Protein AF-A0A3M8EK80-F1 (afdb_monomer)

Mean predicted aligned error: 13.92 Å

Sequence (155 aa):
MLRHHSFRYLHHTIITLAALSLAPTMVLAADLIVSVKTDKPTYQPGQKVTVTALVKTTNGTPATSAKRADLSISIPSGSAAQSGSMTSTGNGYYSYSYTLSTSAAVGTWKANAVFETSDAGGTGSTSFAVAKAPVVTTPPPMCSGCSCTSSSRCP

Secondary structure (DSSP, 8-state):
----------S-----------------PEEEEEEEEES-SEE-TTPEEEEEEEEEETTS-B----SEEEEEEE-TTS-EEEEEEPEEEETTEEEEEEEPPTTPPPEEEEEEEEEE-SSEEEEEEEEEEE-PPP---PPP---------------

Nearest PDB structures (foldseek):
  4d94-assembly1_A  TM=8.094E-01  e=3.957E-06  Anopheles gambiae
  2pn5-assembly1_A  TM=7.960E-01  e=5.809E-06  Anopheles gambiae
  3cu7-assembly2_B  TM=8.640E-01  e=4.183E-05  Homo sapiens
  4lnv-assembly3_C  TM=8.097E-01  e=2.554E-05  Anopheles gambiae
  3km9-assembly2_B  TM=8.527E-01  e=1.943E-04  Homo sapiens

Foldseek 3Di:
DDDDDDDDDDDDDDPPPPPVPPPPPPQPAFEKDKEKDWPDQEAEAQDKIKIKIAIAGPVRQADQAWPFKKKFKAAPVRHTPDIDGWDRPDRNMTMDMDTGHNPHDFAKMKMKIWTHDPRHIYIDMDIHTYDHDPPPPPPDPPPPDPPPDDDDDDD

Radius of gyration: 36.36 Å; Cα contacts (8 Å, |Δi|>4): 283; chains: 1; bounding box: 44×52×169 Å

Solvent-accessible surface area (backbone atoms only — not comparable to full-atom values): 9498 Å² total; per-residue (Å²): 138,82,88,82,90,81,89,84,84,90,85,78,88,77,84,81,79,74,77,75,74,79,69,81,77,82,76,77,69,39,60,36,48,40,48,42,45,58,82,55,64,66,42,40,53,53,39,75,47,41,40,39,35,44,31,20,36,83,87,64,50,54,49,71,69,60,79,37,43,38,36,41,32,23,42,67,90,65,49,78,73,48,71,51,71,43,44,76,73,53,86,10,31,30,39,40,77,48,68,40,47,76,80,46,76,70,40,57,28,42,41,40,37,42,38,28,40,98,55,31,40,31,61,24,56,37,71,35,36,28,44,74,73,80,79,78,76,68,73,72,82,75,79,80,69,87,82,84,72,90,76,79,86,83,134

pLDDT: mean 81.13, std 20.68, range [33.81, 98.44]

Structure (mmCIF, N/CA/C/O backbone):
data_AF-A0A3M8EK80-F1
#
_entry.id   AF-A0A3M8EK80-F1
#
loop_
_atom_site.group_PDB
_atom_site.id
_atom_site.type_symbol
_atom_site.label_atom_id
_atom_site.label_alt_id
_atom_site.label_comp_id
_atom_site.label_asym_id
_atom_site.label_entity_id
_atom_site.label_seq_id
_atom_site.pdbx_PDB_ins_code
_atom_site.Cartn_x
_atom_site.Cartn_y
_atom_site.Cartn_z
_atom_site.occupancy
_atom_site.B_iso_or_equiv
_atom_site.auth_seq_id
_atom_site.auth_comp_id
_atom_site.auth_asym_id
_atom_site.auth_atom_id
_atom_site.pdbx_PDB_model_num
ATOM 1 N N . MET A 1 1 ? 12.388 37.994 -90.088 1.00 39.62 1 MET A N 1
ATOM 2 C CA . MET A 1 1 ? 13.656 37.250 -89.893 1.00 39.62 1 MET A CA 1
ATOM 3 C C . MET A 1 1 ? 13.556 36.578 -88.525 1.00 39.62 1 MET A C 1
ATOM 5 O O . MET A 1 1 ? 13.547 37.291 -87.541 1.00 39.62 1 MET A O 1
ATOM 9 N N . LEU A 1 2 ? 13.005 35.369 -88.400 1.00 41.09 2 LEU A N 1
ATOM 10 C CA . LEU A 1 2 ? 13.589 34.031 -88.609 1.00 41.09 2 LEU A CA 1
ATOM 11 C C . LEU A 1 2 ? 14.716 33.653 -87.614 1.00 41.09 2 LEU A C 1
ATOM 13 O O . LEU A 1 2 ? 15.786 34.242 -87.685 1.00 41.09 2 LEU A O 1
ATOM 17 N N . ARG A 1 3 ? 14.464 32.562 -86.850 1.00 44.88 3 ARG A N 1
ATOM 18 C CA . ARG A 1 3 ? 15.403 31.653 -86.126 1.00 44.88 3 ARG A CA 1
ATOM 19 C C . ARG A 1 3 ? 16.090 32.223 -84.861 1.00 44.88 3 ARG A C 1
ATOM 21 O O . ARG A 1 3 ? 16.426 33.388 -84.837 1.00 44.88 3 ARG A O 1
ATOM 28 N N . HIS A 1 4 ? 16.379 31.489 -83.776 1.00 41.94 4 HIS A N 1
ATOM 29 C CA . HIS A 1 4 ? 16.273 30.068 -83.404 1.00 41.94 4 HIS A CA 1
ATOM 30 C C . HIS A 1 4 ? 16.579 29.910 -81.884 1.00 41.94 4 HIS A C 1
ATOM 32 O O . HIS A 1 4 ? 17.436 30.617 -81.376 1.00 41.94 4 HIS A O 1
ATOM 38 N N . HIS A 1 5 ? 15.958 28.912 -81.242 1.00 43.22 5 HIS A N 1
ATOM 39 C CA . HIS A 1 5 ? 16.515 27.961 -80.254 1.00 43.22 5 HIS A CA 1
ATOM 40 C C . HIS A 1 5 ? 17.108 28.357 -78.868 1.00 43.22 5 HIS A C 1
ATOM 42 O O . HIS A 1 5 ? 18.171 28.956 -78.760 1.00 43.22 5 HIS A O 1
ATOM 48 N N . SER A 1 6 ? 16.496 27.727 -77.844 1.00 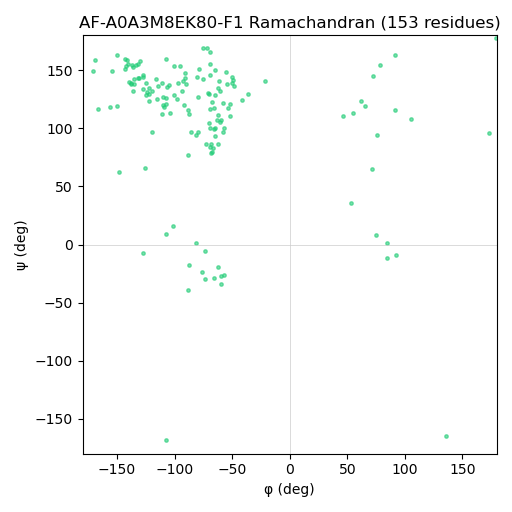50.53 6 SER A N 1
ATOM 49 C CA . SER A 1 6 ? 17.111 26.900 -76.770 1.00 50.53 6 SER A CA 1
ATOM 50 C C . SER A 1 6 ? 17.266 27.450 -75.339 1.00 50.53 6 SER A C 1
ATOM 52 O O . SER A 1 6 ? 18.179 28.201 -75.030 1.00 50.53 6 SER A O 1
ATOM 54 N N . PHE A 1 7 ? 16.422 26.896 -74.451 1.00 52.62 7 PHE A N 1
ATOM 55 C CA . PHE A 1 7 ? 16.777 26.129 -73.237 1.00 52.62 7 PHE A CA 1
ATOM 56 C C . PHE A 1 7 ? 17.871 26.698 -72.315 1.00 52.62 7 PHE A C 1
ATOM 58 O O . PHE A 1 7 ? 19.036 26.535 -72.650 1.00 52.62 7 PHE A O 1
ATOM 65 N N . ARG A 1 8 ? 17.514 27.166 -71.100 1.00 53.97 8 ARG A N 1
ATOM 66 C CA . ARG A 1 8 ? 18.182 26.798 -69.824 1.00 53.97 8 ARG A CA 1
ATOM 67 C C . ARG A 1 8 ? 17.253 26.979 -68.612 1.00 53.97 8 ARG A C 1
ATOM 69 O O . ARG A 1 8 ? 16.779 28.067 -68.316 1.00 53.97 8 ARG A O 1
ATOM 76 N N . TYR A 1 9 ? 17.016 25.856 -67.948 1.00 54.75 9 TYR A N 1
ATOM 77 C CA . TYR A 1 9 ? 16.454 25.668 -66.608 1.00 54.75 9 TYR A CA 1
ATOM 78 C C . TYR A 1 9 ? 17.485 26.108 -65.533 1.00 54.75 9 TYR A C 1
ATOM 80 O O . TYR A 1 9 ? 18.664 26.209 -65.875 1.00 54.75 9 TYR A O 1
ATOM 88 N N . LEU A 1 10 ? 17.067 26.218 -64.252 1.00 47.94 10 LEU A N 1
ATOM 89 C CA . LEU A 1 10 ? 17.872 26.394 -63.005 1.00 47.94 10 LEU A CA 1
ATOM 90 C C . LEU A 1 10 ? 18.123 27.874 -62.592 1.00 47.94 10 LEU A C 1
ATOM 92 O O . LEU A 1 10 ? 18.755 28.612 -63.328 1.00 47.94 10 LEU A O 1
ATOM 96 N N . HIS A 1 11 ? 17.645 28.410 -61.455 1.00 42.19 11 HIS A N 1
ATOM 97 C CA . HIS A 1 11 ? 17.843 27.934 -60.082 1.00 42.19 11 HIS A CA 1
ATOM 98 C C . HIS A 1 11 ? 16.672 28.244 -59.112 1.00 42.19 11 HIS A C 1
ATOM 100 O O . HIS A 1 11 ? 16.417 29.389 -58.763 1.00 42.19 11 HIS A O 1
ATOM 106 N N . HIS A 1 12 ? 16.083 27.168 -58.579 1.00 48.31 12 HIS A N 1
ATOM 107 C CA . HIS A 1 12 ? 15.783 26.980 -57.149 1.00 48.31 12 HIS A CA 1
ATOM 108 C C . HIS A 1 12 ? 14.649 27.825 -56.542 1.00 48.31 12 HIS A C 1
ATOM 110 O O . HIS A 1 12 ? 14.803 28.553 -55.568 1.00 48.31 12 HIS A O 1
ATOM 116 N N . THR A 1 13 ? 13.445 27.562 -57.045 1.00 55.16 13 THR A N 1
ATOM 117 C CA . THR A 1 13 ? 12.310 27.174 -56.191 1.00 55.16 13 THR A CA 1
ATOM 118 C C . THR A 1 13 ? 12.774 26.297 -55.018 1.00 55.16 13 THR A C 1
ATOM 120 O O . THR A 1 13 ? 13.471 25.326 -55.291 1.00 55.16 13 THR A O 1
ATOM 123 N N . ILE A 1 14 ? 12.399 26.616 -53.773 1.00 52.50 14 ILE A N 1
ATOM 124 C CA . ILE A 1 14 ? 11.980 25.703 -52.681 1.00 52.50 14 ILE A CA 1
ATOM 125 C C . ILE A 1 14 ? 11.814 26.562 -51.408 1.00 52.50 14 ILE A C 1
ATOM 127 O O . ILE A 1 14 ? 12.762 26.864 -50.691 1.00 52.50 14 ILE A O 1
ATOM 131 N N . ILE A 1 15 ? 10.577 26.978 -51.133 1.00 52.84 15 ILE A N 1
ATOM 132 C CA . ILE A 1 15 ? 10.138 27.350 -49.786 1.00 52.84 15 ILE A CA 1
ATOM 133 C C . ILE A 1 15 ? 9.851 26.012 -49.100 1.00 52.84 15 ILE A C 1
ATOM 135 O O . ILE A 1 15 ? 8.799 25.417 -49.327 1.00 52.84 15 ILE A O 1
ATOM 139 N N . THR A 1 16 ? 10.797 25.476 -48.326 1.00 46.97 16 THR A N 1
ATOM 140 C CA . THR A 1 16 ? 10.518 24.322 -47.462 1.00 46.97 16 THR A CA 1
ATOM 141 C C . THR A 1 16 ? 9.660 24.785 -46.290 1.00 46.97 16 THR A C 1
ATOM 143 O O . THR A 1 16 ? 10.167 25.109 -45.217 1.00 46.97 16 THR A O 1
ATOM 146 N N . LEU A 1 17 ? 8.342 24.799 -46.488 1.00 49.06 17 LEU A N 1
ATOM 147 C CA . LEU A 1 17 ? 7.383 24.683 -45.397 1.00 49.06 17 LEU A CA 1
ATOM 148 C C . LEU A 1 17 ? 7.498 23.247 -44.867 1.00 49.06 17 LEU A C 1
ATOM 150 O O . LEU A 1 17 ? 6.784 22.341 -45.291 1.00 49.06 17 LEU A O 1
ATOM 154 N N . ALA A 1 18 ? 8.462 23.014 -43.978 1.00 51.91 18 ALA A N 1
ATOM 155 C CA . ALA A 1 18 ? 8.475 21.812 -43.165 1.00 51.91 18 ALA A CA 1
ATOM 156 C C . ALA A 1 18 ? 7.297 21.924 -42.191 1.00 51.91 18 ALA A C 1
ATOM 158 O O . ALA A 1 18 ? 7.431 22.426 -41.077 1.00 51.91 18 ALA A O 1
ATOM 159 N N . ALA A 1 19 ? 6.117 21.490 -42.633 1.00 56.09 19 ALA A N 1
ATOM 160 C CA . ALA A 1 19 ? 5.072 21.056 -41.728 1.00 56.09 19 ALA A CA 1
ATOM 161 C C . ALA A 1 19 ? 5.640 19.842 -40.985 1.00 56.09 19 ALA A C 1
ATOM 163 O O . ALA A 1 19 ? 5.512 18.704 -41.433 1.00 56.09 19 ALA A O 1
ATOM 164 N N . LEU A 1 20 ? 6.361 20.110 -39.894 1.00 54.81 20 LEU A N 1
ATOM 165 C CA . LEU A 1 20 ? 6.806 19.113 -38.939 1.00 54.81 20 LEU A CA 1
ATOM 166 C C . LEU A 1 20 ? 5.535 18.586 -38.280 1.00 54.81 20 LEU A C 1
ATOM 168 O O . LEU A 1 20 ? 5.079 19.098 -37.260 1.00 54.81 20 LEU A O 1
ATOM 172 N N . SER A 1 21 ? 4.893 17.632 -38.950 1.00 54.81 21 SER A N 1
ATOM 173 C CA . SER A 1 21 ? 3.760 16.896 -38.429 1.00 54.81 21 SER A CA 1
ATOM 174 C C . SER A 1 21 ? 4.228 16.244 -37.138 1.00 54.81 21 SER A C 1
ATOM 176 O O . SER A 1 21 ? 4.937 15.236 -37.166 1.00 54.81 21 SER A O 1
ATOM 178 N N . LEU A 1 22 ? 3.875 16.860 -36.011 1.00 62.72 22 LEU A N 1
ATOM 179 C CA . LEU A 1 22 ? 4.009 16.275 -34.691 1.00 62.72 22 LEU A CA 1
ATOM 180 C C . LEU A 1 22 ? 3.003 15.121 -34.651 1.00 62.72 22 LEU A C 1
ATOM 182 O O . LEU A 1 22 ? 1.874 15.272 -34.192 1.00 62.72 22 LEU A O 1
ATOM 186 N N . ALA A 1 23 ? 3.367 13.987 -35.249 1.00 59.34 23 ALA A N 1
ATOM 187 C CA . ALA A 1 23 ? 2.615 12.766 -35.055 1.00 59.34 23 ALA A CA 1
ATOM 188 C C . ALA A 1 23 ? 2.633 12.507 -33.543 1.00 59.34 23 ALA A C 1
ATOM 190 O O . ALA A 1 23 ? 3.725 12.443 -32.968 1.00 59.34 23 ALA A O 1
ATOM 191 N N . PRO A 1 24 ? 1.474 12.418 -32.868 1.00 60.31 24 PRO A N 1
ATOM 192 C CA . PRO A 1 24 ? 1.467 12.040 -31.471 1.00 60.31 24 PRO A CA 1
ATOM 193 C C . PRO A 1 24 ? 2.048 10.628 -31.397 1.00 60.31 24 PRO A C 1
ATOM 195 O O . PRO A 1 24 ? 1.459 9.672 -31.900 1.00 60.31 2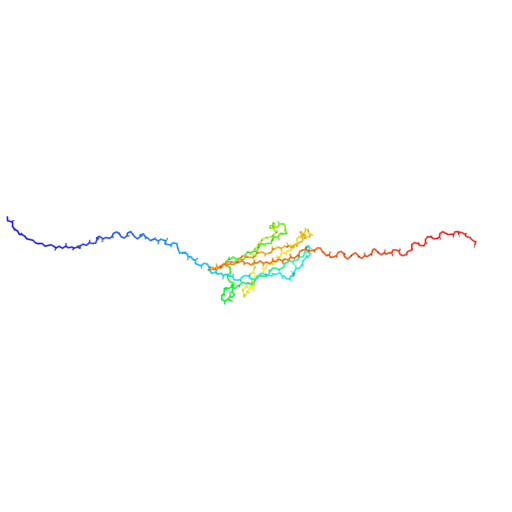4 PRO A O 1
ATOM 198 N N . THR A 1 25 ? 3.239 10.497 -30.819 1.00 58.22 25 THR A N 1
ATOM 199 C CA . THR A 1 25 ? 3.804 9.193 -30.491 1.00 58.22 25 THR A CA 1
ATOM 200 C C . THR A 1 25 ? 2.876 8.554 -29.469 1.00 58.22 25 THR A C 1
ATOM 202 O O . THR A 1 25 ? 2.835 8.988 -28.317 1.00 58.22 25 THR A O 1
ATOM 205 N N . MET A 1 26 ? 2.102 7.549 -29.880 1.00 55.69 26 MET A N 1
ATOM 206 C CA . MET A 1 26 ? 1.432 6.663 -28.934 1.00 55.69 26 MET A CA 1
ATOM 207 C C . MET A 1 26 ? 2.523 5.892 -28.193 1.00 55.69 26 MET A C 1
ATOM 209 O O . MET A 1 26 ? 3.098 4.944 -28.722 1.00 55.69 26 MET A O 1
ATOM 213 N N . VAL A 1 27 ? 2.853 6.342 -26.985 1.00 58.62 27 VAL A N 1
ATOM 214 C CA . VAL A 1 27 ? 3.682 5.567 -26.063 1.00 58.62 27 VAL A CA 1
ATOM 215 C C . VAL A 1 27 ? 2.843 4.376 -25.619 1.00 58.62 27 VAL A C 1
ATOM 217 O O . VAL A 1 27 ? 1.791 4.546 -25.004 1.00 58.62 27 VAL A O 1
ATOM 220 N N . LEU A 1 28 ? 3.290 3.169 -25.961 1.00 57.84 28 LEU A N 1
ATOM 221 C CA . LEU A 1 28 ? 2.738 1.945 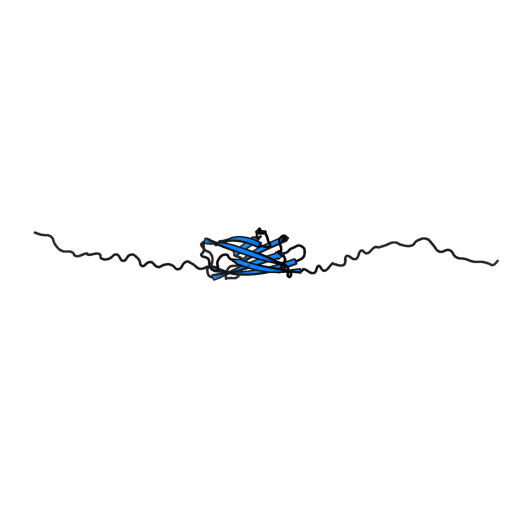-25.399 1.00 57.84 28 LEU A CA 1
ATOM 222 C C . LEU A 1 28 ? 3.171 1.902 -23.929 1.00 57.84 28 LEU A C 1
ATOM 224 O O . LEU A 1 28 ? 4.343 1.668 -23.645 1.00 57.84 28 LEU A O 1
ATOM 228 N N . ALA A 1 29 ? 2.257 2.190 -23.003 1.00 63.81 29 ALA A N 1
ATOM 229 C CA . ALA A 1 29 ? 2.539 2.013 -21.585 1.00 63.81 29 ALA A CA 1
ATOM 230 C C . ALA A 1 29 ? 2.728 0.513 -21.325 1.00 63.81 29 ALA A C 1
ATOM 232 O O . ALA A 1 29 ? 1.826 -0.284 -21.577 1.00 63.81 29 ALA A O 1
ATOM 233 N N . ALA A 1 30 ? 3.915 0.118 -20.879 1.00 76.69 30 ALA A N 1
ATOM 234 C CA . ALA A 1 30 ? 4.160 -1.233 -20.406 1.00 76.69 30 ALA A CA 1
ATOM 235 C C . ALA A 1 30 ? 3.420 -1.472 -19.075 1.00 76.69 30 ALA A C 1
ATOM 237 O O . ALA A 1 30 ? 3.156 -0.543 -18.313 1.00 76.69 30 ALA A O 1
ATOM 238 N N . ASP A 1 31 ? 3.105 -2.727 -18.765 1.00 89.12 31 ASP A N 1
ATOM 239 C CA . ASP A 1 31 ? 2.421 -3.060 -17.514 1.00 89.12 31 ASP A CA 1
ATOM 240 C C . ASP A 1 31 ? 3.411 -3.373 -16.381 1.00 89.12 31 ASP A C 1
ATOM 242 O O . ASP A 1 31 ? 4.458 -4.007 -16.570 1.00 89.12 31 ASP A O 1
ATOM 246 N N . LEU A 1 32 ? 3.049 -2.959 -15.167 1.00 95.19 32 LEU A N 1
ATOM 247 C CA . LEU A 1 32 ? 3.694 -3.361 -13.921 1.00 95.19 32 LEU A CA 1
ATOM 248 C C . LEU A 1 32 ? 2.829 -4.377 -13.174 1.00 95.19 32 LEU A C 1
ATOM 250 O O . LEU A 1 32 ? 1.627 -4.199 -12.985 1.00 95.19 32 LEU A O 1
ATOM 254 N N . ILE A 1 33 ? 3.480 -5.407 -12.646 1.00 96.44 33 ILE A N 1
ATOM 255 C CA . ILE A 1 33 ? 2.903 -6.346 -11.690 1.00 96.44 33 ILE A CA 1
ATOM 256 C C . ILE A 1 33 ? 3.107 -5.767 -10.288 1.00 96.44 33 ILE A C 1
ATOM 258 O O . ILE A 1 33 ? 4.236 -5.692 -9.795 1.00 96.44 33 ILE A O 1
ATOM 262 N N . VAL A 1 34 ? 2.010 -5.383 -9.632 1.00 97.62 34 VAL A N 1
ATOM 263 C CA . VAL A 1 34 ? 2.014 -4.793 -8.285 1.00 97.62 34 VAL A CA 1
ATOM 264 C C . VAL A 1 34 ? 1.389 -5.767 -7.290 1.00 97.62 34 VAL A C 1
ATOM 266 O O . VAL A 1 34 ? 0.191 -6.033 -7.317 1.00 97.62 34 VAL A O 1
ATOM 269 N N . SER A 1 35 ? 2.198 -6.289 -6.372 1.00 98.12 35 SER A N 1
ATOM 270 C CA . SER A 1 35 ? 1.742 -7.163 -5.285 1.00 98.12 35 SER A CA 1
ATOM 271 C C . SER A 1 35 ? 1.699 -6.397 -3.970 1.00 98.12 35 SER A C 1
ATOM 273 O O . SER A 1 35 ? 2.751 -6.037 -3.450 1.00 98.12 35 SER A O 1
ATOM 275 N N . VAL A 1 36 ? 0.507 -6.176 -3.410 1.00 98.19 36 VAL A N 1
ATOM 276 C CA . VAL A 1 36 ? 0.320 -5.415 -2.162 1.00 98.19 36 VAL A CA 1
ATOM 277 C C . VAL A 1 36 ? -0.034 -6.351 -1.013 1.00 98.19 36 VAL A C 1
ATOM 279 O O . VAL A 1 36 ? -0.864 -7.250 -1.159 1.00 98.19 36 VAL A O 1
ATOM 282 N N . LYS A 1 37 ? 0.589 -6.141 0.145 1.00 98.19 37 LYS A N 1
ATOM 283 C CA . LYS A 1 37 ? 0.323 -6.881 1.381 1.00 98.19 37 LYS A CA 1
ATOM 284 C C . LYS A 1 37 ? 0.375 -5.954 2.587 1.00 98.19 37 LYS A C 1
ATOM 286 O O . LYS A 1 37 ? 0.996 -4.895 2.546 1.00 98.19 37 LYS A O 1
ATOM 291 N N . THR A 1 38 ? -0.259 -6.384 3.665 1.00 98.12 38 THR A N 1
ATOM 292 C CA . THR A 1 38 ? -0.153 -5.772 4.989 1.00 98.12 38 THR A CA 1
ATOM 293 C C . THR A 1 38 ? 0.659 -6.665 5.924 1.00 98.12 38 THR A C 1
ATOM 295 O O . THR A 1 38 ? 0.789 -7.865 5.677 1.00 98.12 38 THR A O 1
ATOM 298 N N . ASP A 1 39 ? 1.207 -6.100 7.001 1.00 97.81 39 ASP A N 1
ATOM 299 C CA . ASP A 1 39 ? 1.958 -6.865 8.009 1.00 97.81 39 ASP A CA 1
ATOM 300 C C . ASP A 1 39 ? 1.081 -7.865 8.785 1.00 97.81 39 ASP A C 1
ATOM 302 O O . ASP A 1 39 ? 1.562 -8.916 9.205 1.00 97.81 39 ASP A O 1
ATOM 306 N N . LYS A 1 40 ? -0.216 -7.571 8.938 1.00 96.31 40 LYS A N 1
ATOM 307 C CA . LYS A 1 40 ? -1.209 -8.440 9.577 1.00 96.31 40 LYS A CA 1
ATOM 308 C C . LYS A 1 40 ? -2.505 -8.475 8.762 1.00 96.31 40 LYS A C 1
ATOM 310 O O . LYS A 1 40 ? -2.845 -7.491 8.104 1.00 96.31 40 LYS A O 1
ATOM 315 N N . PRO A 1 41 ? -3.279 -9.568 8.839 1.00 95.38 41 PRO A N 1
ATOM 316 C CA . PRO A 1 41 ? -4.612 -9.621 8.240 1.00 95.38 41 PRO A CA 1
ATOM 317 C C . PRO A 1 41 ? -5.660 -8.849 9.058 1.00 95.38 41 PRO A C 1
ATOM 319 O O . PRO A 1 41 ? -6.666 -8.420 8.495 1.00 95.38 41 PRO A O 1
ATOM 322 N N . THR A 1 42 ? -5.425 -8.650 10.363 1.00 96.50 42 THR A N 1
ATOM 323 C CA . THR A 1 42 ? -6.374 -8.016 11.291 1.00 96.50 42 THR A CA 1
ATOM 324 C C . THR A 1 42 ? -5.674 -7.036 12.232 1.00 96.50 42 THR A C 1
ATOM 326 O O . THR A 1 42 ? -4.602 -7.332 12.766 1.00 96.50 42 THR A O 1
ATOM 329 N N . TYR A 1 43 ? -6.313 -5.892 12.477 1.00 96.25 43 TYR A N 1
ATOM 330 C CA . TYR A 1 43 ? -5.844 -4.825 13.358 1.00 96.25 43 TYR A CA 1
ATOM 331 C C . TYR A 1 43 ? -6.927 -4.387 14.336 1.00 96.25 43 TYR A C 1
ATOM 333 O O . TYR A 1 43 ? -8.119 -4.535 14.079 1.00 96.25 43 TYR A O 1
ATOM 341 N N . GLN A 1 44 ? -6.502 -3.787 15.441 1.00 96.19 44 GLN A N 1
ATOM 342 C CA . GLN A 1 44 ? -7.382 -3.068 16.359 1.00 96.19 44 GLN A CA 1
ATOM 343 C C . GLN A 1 44 ? -7.283 -1.555 16.119 1.00 96.19 44 GLN A C 1
ATOM 345 O O . GLN A 1 44 ? -6.234 -1.084 15.664 1.00 96.19 44 GLN A O 1
ATOM 350 N N . PRO A 1 45 ? -8.329 -0.771 16.439 1.00 96.12 45 PRO A N 1
ATOM 351 C CA . PRO A 1 45 ? -8.228 0.688 16.466 1.00 96.12 45 PRO A CA 1
ATOM 352 C C . PRO A 1 45 ? -7.010 1.152 17.284 1.00 96.12 45 PRO A C 1
ATOM 354 O O . PRO A 1 45 ? -6.701 0.571 18.323 1.00 96.12 45 PRO A O 1
ATOM 357 N N . GLY A 1 46 ? -6.293 2.171 16.805 1.00 95.19 46 GLY A N 1
ATOM 358 C CA . GLY A 1 46 ? -5.035 2.635 17.407 1.00 95.19 46 GLY A CA 1
ATOM 359 C C . GLY A 1 46 ? -3.773 1.880 16.965 1.00 95.19 46 GLY A C 1
ATOM 360 O O . GLY A 1 46 ? -2.667 2.345 17.235 1.00 95.19 46 GLY A O 1
ATOM 361 N N . GLN A 1 47 ? -3.886 0.737 16.279 1.00 96.94 47 GLN A N 1
ATOM 362 C CA . GLN A 1 47 ? -2.708 0.017 15.787 1.00 96.94 47 GLN A CA 1
ATOM 363 C C . GLN A 1 47 ? -2.133 0.634 14.510 1.00 96.94 47 GLN A C 1
ATOM 365 O O . GLN A 1 47 ? -2.845 1.190 13.672 1.00 96.94 47 GLN A O 1
ATOM 370 N N . LYS A 1 48 ? -0.819 0.465 14.342 1.00 97.56 48 LYS A N 1
ATOM 371 C CA . LYS A 1 48 ? -0.112 0.787 13.103 1.00 97.56 48 LYS A CA 1
ATOM 372 C C . LYS A 1 48 ? -0.310 -0.328 12.077 1.00 97.56 48 LYS A C 1
ATOM 374 O O . LYS A 1 48 ? -0.037 -1.489 12.375 1.00 97.56 48 LYS A O 1
ATOM 379 N N . VAL A 1 49 ? -0.758 0.057 10.890 1.00 97.69 49 VAL A N 1
ATOM 380 C CA . VAL A 1 49 ? -0.825 -0.750 9.672 1.00 97.69 49 VAL A CA 1
ATOM 381 C C . VAL A 1 49 ? 0.399 -0.418 8.832 1.00 97.69 49 VAL A C 1
ATOM 383 O O . VAL A 1 49 ? 0.630 0.749 8.509 1.00 97.69 49 VAL A O 1
ATOM 386 N N . THR A 1 50 ? 1.173 -1.429 8.462 1.00 98.25 50 THR A N 1
ATOM 387 C CA . THR A 1 50 ? 2.265 -1.302 7.502 1.00 98.25 50 THR A CA 1
ATOM 388 C C . THR A 1 50 ? 1.868 -2.011 6.216 1.00 98.25 50 THR A C 1
ATOM 390 O O . THR A 1 50 ? 1.616 -3.214 6.194 1.00 98.25 50 THR A O 1
ATOM 393 N N . VAL A 1 51 ? 1.799 -1.239 5.136 1.00 98.31 51 VAL A N 1
ATOM 394 C CA . VAL A 1 51 ? 1.507 -1.716 3.787 1.00 98.31 51 VAL A CA 1
ATOM 395 C C . VAL A 1 51 ? 2.819 -1.825 3.028 1.00 98.31 51 VAL A C 1
ATOM 397 O O . VAL A 1 51 ? 3.591 -0.869 2.976 1.00 98.31 51 VAL A O 1
ATOM 400 N N . THR A 1 52 ? 3.064 -2.979 2.421 1.00 98.44 52 THR A N 1
ATOM 401 C CA . THR A 1 52 ? 4.221 -3.230 1.564 1.00 98.44 52 THR A CA 1
ATOM 402 C C . THR A 1 52 ? 3.744 -3.597 0.170 1.00 98.44 52 THR A C 1
ATOM 404 O O . THR A 1 52 ? 2.876 -4.455 0.007 1.00 98.44 52 THR A O 1
ATOM 407 N N . ALA A 1 53 ? 4.329 -2.965 -0.840 1.00 98.25 53 ALA A N 1
ATOM 408 C CA . ALA A 1 53 ? 4.129 -3.312 -2.235 1.00 98.25 53 ALA A CA 1
ATOM 409 C C . ALA A 1 53 ? 5.438 -3.835 -2.832 1.00 98.25 53 ALA A C 1
ATOM 411 O O . ALA A 1 53 ? 6.497 -3.260 -2.597 1.00 98.25 53 ALA A O 1
ATOM 412 N N . LEU A 1 54 ? 5.355 -4.914 -3.606 1.00 98.12 54 LEU A N 1
ATOM 413 C CA . LEU A 1 54 ? 6.421 -5.393 -4.480 1.00 98.12 54 LEU A CA 1
ATOM 414 C C . LEU A 1 54 ? 6.016 -5.112 -5.923 1.00 98.12 54 LEU A C 1
ATOM 416 O O . LEU A 1 54 ? 4.986 -5.609 -6.383 1.00 98.12 54 LEU A O 1
ATOM 420 N N . VAL A 1 55 ? 6.833 -4.333 -6.621 1.00 97.56 55 VAL A N 1
ATOM 421 C CA . VAL A 1 55 ? 6.571 -3.867 -7.981 1.00 97.56 55 VAL A CA 1
ATOM 422 C C . VAL A 1 55 ? 7.608 -4.452 -8.927 1.00 97.56 55 VAL A C 1
ATOM 424 O O . VAL A 1 55 ? 8.817 -4.298 -8.729 1.00 97.56 55 VAL A O 1
ATOM 427 N N . LYS A 1 56 ? 7.132 -5.130 -9.969 1.00 96.00 56 LYS A N 1
ATOM 428 C CA . LYS A 1 56 ? 7.967 -5.731 -11.011 1.00 96.00 56 LYS A CA 1
ATOM 429 C C . LYS A 1 56 ? 7.422 -5.400 -12.390 1.00 96.00 56 LYS A C 1
ATOM 431 O O . LYS A 1 56 ? 6.226 -5.195 -12.550 1.00 96.00 56 LYS A O 1
ATOM 436 N N . THR A 1 57 ? 8.285 -5.397 -13.392 1.00 93.31 57 THR A N 1
ATOM 437 C CA . THR A 1 57 ? 7.861 -5.457 -14.792 1.00 93.31 57 THR A CA 1
ATOM 438 C C . THR A 1 57 ? 7.271 -6.836 -15.098 1.00 93.31 57 THR A C 1
ATOM 440 O O . THR A 1 57 ? 7.481 -7.796 -14.350 1.00 93.31 57 THR A O 1
ATOM 443 N N . THR A 1 58 ? 6.574 -6.969 -16.225 1.00 90.12 58 THR A N 1
ATOM 444 C CA . THR A 1 58 ? 6.081 -8.265 -16.730 1.00 90.12 58 THR A CA 1
ATOM 445 C C . THR A 1 58 ? 7.190 -9.300 -16.944 1.00 90.12 58 THR A C 1
ATOM 447 O O . THR A 1 58 ? 6.949 -10.494 -16.795 1.00 90.12 58 THR A O 1
ATOM 450 N N . ASN A 1 59 ? 8.425 -8.853 -17.187 1.00 89.75 59 ASN A N 1
ATOM 451 C CA . ASN A 1 59 ? 9.611 -9.710 -17.302 1.00 89.75 59 ASN A CA 1
ATOM 452 C C . ASN A 1 59 ? 10.216 -10.106 -15.939 1.00 89.75 59 ASN A C 1
ATOM 454 O O . ASN A 1 59 ? 11.250 -10.767 -15.882 1.00 89.75 59 ASN A O 1
ATOM 458 N N . GLY A 1 60 ? 9.609 -9.681 -14.827 1.00 90.31 60 GLY A N 1
ATOM 459 C CA . GLY A 1 60 ? 10.050 -10.001 -13.469 1.00 90.31 60 GLY A CA 1
ATOM 460 C C . GLY A 1 60 ? 11.141 -9.084 -12.907 1.00 90.31 60 GLY A C 1
ATOM 461 O O . GLY A 1 60 ? 11.554 -9.276 -11.760 1.00 90.31 60 GLY A O 1
ATOM 462 N N . THR A 1 61 ? 11.585 -8.072 -13.658 1.00 92.75 61 THR A N 1
ATOM 463 C CA . THR A 1 61 ? 12.581 -7.095 -13.196 1.00 92.75 61 THR A CA 1
ATOM 464 C C . THR A 1 61 ? 11.969 -6.173 -12.137 1.00 92.75 61 THR A C 1
ATOM 466 O O . THR A 1 61 ? 10.898 -5.618 -12.380 1.00 92.75 61 THR A O 1
ATOM 469 N N . PRO A 1 62 ? 12.610 -5.962 -10.974 1.00 94.44 62 PRO A N 1
ATOM 470 C CA . PRO A 1 62 ? 12.103 -5.031 -9.971 1.00 94.44 62 PRO A CA 1
ATOM 471 C C . PRO A 1 62 ? 12.056 -3.589 -10.489 1.00 94.44 62 PRO A C 1
ATOM 473 O O . PRO A 1 62 ? 13.030 -3.097 -11.056 1.00 94.44 62 PRO A O 1
ATOM 476 N N . ALA A 1 63 ? 10.949 -2.889 -10.245 1.00 93.19 63 ALA A N 1
ATOM 477 C CA . ALA A 1 63 ? 10.833 -1.470 -10.566 1.00 93.19 63 ALA A CA 1
ATOM 478 C C . ALA A 1 63 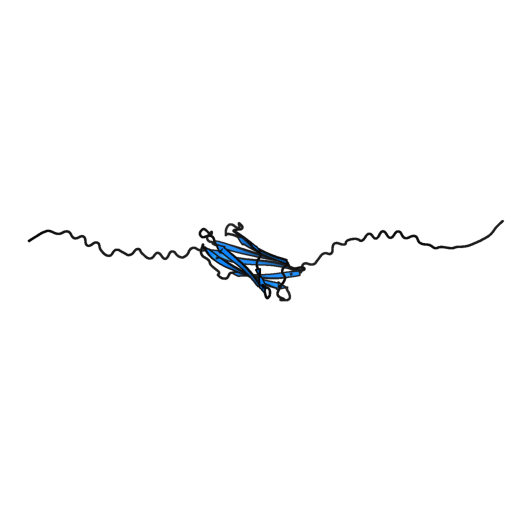? 11.389 -0.634 -9.404 1.00 93.19 63 ALA A C 1
ATOM 480 O O . ALA A 1 63 ? 10.703 -0.399 -8.415 1.00 93.19 63 ALA A O 1
ATOM 481 N N . THR A 1 64 ? 12.650 -0.210 -9.492 1.00 90.94 64 THR A N 1
ATOM 482 C CA . THR A 1 64 ? 13.325 0.538 -8.411 1.00 90.94 64 THR A CA 1
ATOM 483 C C . THR A 1 64 ? 13.109 2.050 -8.471 1.00 90.94 64 THR A C 1
ATOM 485 O O . THR A 1 64 ? 13.327 2.733 -7.472 1.00 90.94 64 THR A O 1
ATOM 488 N N . SER A 1 65 ? 12.677 2.565 -9.625 1.00 87.00 65 SER A N 1
ATOM 489 C CA . SER A 1 65 ? 12.570 3.999 -9.918 1.00 87.00 65 SER A CA 1
ATOM 490 C C . SER A 1 65 ? 11.159 4.360 -10.385 1.00 87.00 65 SER A C 1
ATOM 492 O O . SER A 1 65 ? 10.937 4.725 -11.539 1.00 87.00 65 SER A O 1
ATOM 494 N N . ALA A 1 66 ? 10.186 4.215 -9.489 1.00 91.69 66 ALA A N 1
ATOM 495 C CA . ALA A 1 66 ? 8.832 4.699 -9.721 1.00 91.69 66 ALA A CA 1
ATOM 496 C C . ALA A 1 66 ? 8.794 6.238 -9.692 1.00 91.69 66 ALA A C 1
ATOM 498 O O . ALA A 1 66 ? 9.282 6.860 -8.750 1.00 91.69 66 ALA A O 1
ATOM 499 N N . LYS A 1 67 ? 8.200 6.844 -10.724 1.00 94.25 67 LYS A N 1
ATOM 500 C CA . LYS A 1 67 ? 7.844 8.270 -10.764 1.00 94.25 67 LYS A CA 1
ATOM 501 C C . LYS A 1 67 ? 6.641 8.570 -9.875 1.00 94.25 67 LYS A C 1
ATOM 503 O O . LYS A 1 67 ? 6.538 9.667 -9.337 1.00 94.25 67 LYS A O 1
ATOM 508 N N . ARG A 1 68 ? 5.754 7.585 -9.717 1.00 95.44 68 ARG A N 1
ATOM 509 C CA . ARG A 1 68 ? 4.579 7.647 -8.852 1.00 95.44 68 ARG A CA 1
ATOM 510 C C . ARG A 1 68 ? 4.449 6.362 -8.049 1.00 95.44 68 ARG A C 1
ATOM 512 O O . ARG A 1 68 ? 4.660 5.280 -8.589 1.00 95.44 68 ARG A O 1
ATOM 519 N N . ALA A 1 69 ? 4.109 6.493 -6.773 1.00 97.12 69 ALA A N 1
ATOM 520 C CA . ALA A 1 69 ? 3.968 5.386 -5.833 1.00 97.12 69 ALA A CA 1
ATOM 521 C C . ALA A 1 69 ? 2.884 5.727 -4.805 1.00 97.12 69 ALA A C 1
ATOM 523 O O . ALA A 1 69 ? 3.170 5.894 -3.625 1.00 97.12 69 ALA A O 1
ATOM 524 N N . ASP A 1 70 ? 1.647 5.905 -5.252 1.00 98.00 70 ASP A N 1
ATOM 525 C CA . ASP A 1 70 ? 0.564 6.359 -4.382 1.00 98.00 70 ASP A CA 1
ATOM 526 C C . ASP A 1 70 ? -0.172 5.191 -3.741 1.00 98.00 70 ASP A C 1
ATOM 528 O O . ASP A 1 70 ? -0.352 4.136 -4.343 1.00 98.00 70 ASP A O 1
ATOM 532 N N . LEU A 1 71 ? -0.654 5.411 -2.525 1.00 97.94 71 LEU A N 1
ATOM 533 C CA . LEU A 1 71 ? -1.490 4.500 -1.770 1.00 97.94 71 LEU A CA 1
ATOM 534 C C . LEU A 1 71 ? -2.746 5.233 -1.304 1.00 97.94 71 LEU A C 1
ATOM 5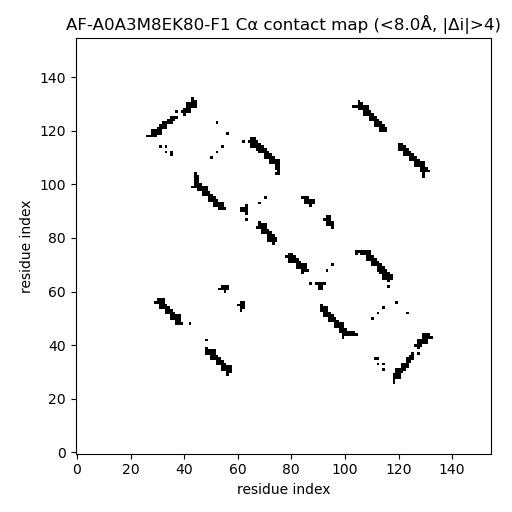36 O O . LEU A 1 71 ? -2.671 6.319 -0.731 1.00 97.94 71 LEU A O 1
ATOM 540 N N . SER A 1 72 ? -3.899 4.597 -1.482 1.00 97.94 72 SER A N 1
ATOM 541 C CA . SER A 1 72 ? -5.165 5.012 -0.890 1.00 97.94 72 SER A CA 1
ATOM 542 C C . SER A 1 72 ? -5.738 3.887 -0.039 1.00 97.94 72 SER A C 1
ATOM 544 O O . SER A 1 72 ? -5.852 2.743 -0.481 1.00 97.94 72 SER A O 1
ATOM 546 N N . ILE A 1 73 ? -6.101 4.214 1.196 1.00 97.50 73 ILE A N 1
ATOM 547 C CA . ILE A 1 73 ? -6.741 3.312 2.145 1.00 97.50 73 ILE A CA 1
ATOM 548 C C . ILE A 1 73 ? -8.183 3.778 2.318 1.00 97.50 73 ILE A C 1
ATOM 550 O O . ILE A 1 73 ? -8.430 4.938 2.640 1.00 97.50 73 ILE A O 1
ATOM 554 N N . SER A 1 74 ? -9.132 2.866 2.139 1.00 97.38 74 SER A N 1
ATOM 555 C CA . SER A 1 74 ? -10.569 3.124 2.251 1.00 97.38 74 SER A CA 1
ATOM 556 C C . SER A 1 74 ? -11.195 2.330 3.393 1.00 97.38 74 SER A C 1
ATOM 558 O O . SER A 1 74 ? -10.813 1.184 3.659 1.00 97.38 74 SER A O 1
ATOM 560 N N . ILE A 1 75 ? -12.151 2.966 4.071 1.00 96.19 75 ILE A N 1
ATOM 561 C CA . ILE A 1 75 ? -12.965 2.347 5.121 1.00 96.19 75 ILE A CA 1
ATOM 562 C C . ILE A 1 75 ? -14.022 1.411 4.505 1.00 96.19 75 ILE A C 1
ATOM 564 O O . ILE A 1 75 ? -14.265 1.476 3.298 1.00 96.19 75 ILE A O 1
ATOM 568 N N . PRO A 1 76 ? -14.715 0.576 5.305 1.00 94.44 76 PRO A N 1
ATOM 569 C CA . PRO A 1 76 ? -15.688 -0.388 4.787 1.00 94.44 76 PRO A CA 1
ATOM 570 C C . PRO A 1 76 ? -16.854 0.231 4.002 1.00 94.44 76 PRO A C 1
ATOM 572 O O . PRO A 1 76 ? -17.394 -0.417 3.112 1.00 94.44 76 PRO A O 1
ATOM 575 N N . SER A 1 77 ? -17.227 1.487 4.283 1.00 93.38 77 SER A N 1
ATOM 576 C CA . SER A 1 77 ? -18.247 2.212 3.508 1.00 93.38 77 SER A CA 1
ATOM 577 C C . SER A 1 77 ? -17.767 2.664 2.121 1.00 93.38 77 SER A C 1
ATOM 579 O O . SER A 1 77 ? -18.555 3.208 1.356 1.00 93.38 77 SER A O 1
ATOM 581 N N . GLY A 1 78 ? -16.483 2.478 1.800 1.00 88.94 78 GLY A N 1
ATOM 582 C CA . GLY A 1 78 ? -15.861 2.874 0.535 1.00 88.94 78 GLY A CA 1
ATOM 583 C C . GLY A 1 78 ? -15.224 4.266 0.541 1.00 88.94 78 GLY A C 1
ATOM 584 O O . GLY A 1 78 ? -14.508 4.603 -0.398 1.00 88.94 78 GLY A O 1
ATOM 585 N N . SER A 1 79 ? -15.424 5.073 1.588 1.00 91.94 79 SER A N 1
ATOM 586 C CA . SER A 1 79 ? -14.793 6.395 1.694 1.00 91.94 79 SER A CA 1
ATOM 587 C C . SER A 1 79 ? -13.279 6.280 1.915 1.00 91.94 79 SER A C 1
ATOM 589 O O . SER A 1 79 ? -12.809 5.373 2.605 1.00 91.94 79 SER A O 1
ATOM 591 N N . ALA A 1 80 ? -12.501 7.211 1.362 1.00 91.38 80 ALA A N 1
ATOM 592 C CA . ALA A 1 80 ? -11.066 7.273 1.622 1.00 91.38 80 ALA A CA 1
ATOM 593 C C . ALA A 1 80 ? -10.814 7.659 3.090 1.00 91.38 80 ALA A C 1
ATOM 595 O O . ALA A 1 80 ? -11.280 8.693 3.562 1.00 91.38 80 ALA A O 1
ATOM 596 N N . ALA A 1 81 ? -10.086 6.808 3.807 1.00 93.31 81 ALA A N 1
ATOM 597 C CA . ALA A 1 81 ? -9.656 7.029 5.183 1.00 93.31 81 ALA A CA 1
ATOM 598 C C . ALA A 1 81 ? -8.315 7.765 5.240 1.00 93.31 81 ALA A C 1
ATOM 600 O O . ALA A 1 81 ? -8.082 8.595 6.114 1.00 93.31 81 ALA A O 1
ATOM 601 N N . GLN A 1 82 ? -7.418 7.400 4.323 1.00 95.69 82 GLN A N 1
ATOM 602 C CA . GLN A 1 82 ? -6.071 7.937 4.232 1.00 95.69 82 GLN A CA 1
ATOM 603 C C . GLN A 1 82 ? -5.566 7.816 2.797 1.00 95.69 82 GLN A C 1
ATOM 605 O O . GLN A 1 82 ? -5.927 6.882 2.082 1.00 95.69 82 GLN A O 1
ATOM 610 N N . SER A 1 83 ? -4.714 8.740 2.366 1.00 96.50 83 SER A N 1
ATOM 611 C CA . SER A 1 83 ? -3.937 8.602 1.134 1.00 96.50 83 SER A CA 1
ATOM 612 C C . SER A 1 83 ? -2.539 9.187 1.321 1.00 96.50 83 SER A C 1
ATOM 614 O O . SER A 1 83 ? -2.329 10.060 2.159 1.00 96.50 83 SER A O 1
ATOM 616 N N . GLY A 1 84 ? -1.568 8.697 0.563 1.00 96.69 84 GLY A N 1
ATOM 617 C CA . GLY A 1 84 ? -0.199 9.199 0.609 1.00 96.69 84 GLY A CA 1
ATOM 618 C C . GLY A 1 84 ? 0.714 8.442 -0.340 1.00 96.69 84 GLY A C 1
ATOM 619 O O . GLY A 1 84 ? 0.285 7.492 -0.986 1.00 96.69 84 GLY A O 1
ATOM 620 N N . SER A 1 85 ? 1.977 8.847 -0.409 1.00 97.12 85 SER A N 1
ATOM 621 C CA . SER A 1 85 ? 2.966 8.177 -1.253 1.00 97.12 85 SER A CA 1
ATOM 622 C C . SER A 1 85 ? 3.795 7.178 -0.444 1.00 97.12 85 SER A C 1
ATOM 624 O O . SER A 1 85 ? 4.172 7.434 0.700 1.00 97.12 85 SER A O 1
ATOM 626 N N . MET A 1 86 ? 4.063 6.020 -1.039 1.00 97.81 86 MET A N 1
ATOM 627 C CA . MET A 1 86 ? 4.888 4.957 -0.482 1.00 97.81 86 MET A CA 1
ATOM 628 C C . MET A 1 86 ? 6.374 5.267 -0.682 1.00 97.81 86 MET A C 1
ATOM 630 O O . MET A 1 86 ? 6.791 5.775 -1.723 1.00 97.81 86 MET A O 1
ATOM 634 N N . THR A 1 87 ? 7.192 4.888 0.293 1.00 97.38 87 THR A N 1
ATOM 635 C CA . THR A 1 87 ? 8.644 5.086 0.257 1.00 97.38 87 THR A CA 1
ATOM 636 C C . THR A 1 87 ? 9.329 3.849 -0.308 1.00 97.38 87 THR A C 1
ATOM 638 O O . THR A 1 87 ? 9.052 2.739 0.145 1.00 97.38 87 THR A O 1
ATOM 641 N N . SER A 1 88 ? 10.247 4.024 -1.263 1.00 96.50 88 SER A N 1
ATOM 642 C CA . SER A 1 88 ? 11.077 2.921 -1.766 1.00 96.50 88 SER A CA 1
ATOM 643 C C . SER A 1 88 ? 11.997 2.397 -0.664 1.00 96.50 88 SER A C 1
ATOM 645 O O . SER A 1 88 ? 12.719 3.165 -0.030 1.00 96.50 88 SER A O 1
ATOM 647 N N . THR A 1 89 ? 11.992 1.084 -0.454 1.00 95.81 89 THR A N 1
ATOM 648 C CA . THR A 1 89 ? 12.920 0.378 0.443 1.00 95.81 89 THR A CA 1
ATOM 649 C C . THR A 1 89 ? 13.963 -0.431 -0.335 1.00 95.81 89 THR A C 1
ATOM 651 O O . THR A 1 89 ? 14.710 -1.205 0.258 1.00 95.81 89 THR A O 1
ATOM 654 N N . GLY A 1 90 ? 14.019 -0.259 -1.661 1.00 94.75 90 GLY A N 1
ATOM 655 C CA . GLY A 1 90 ? 14.944 -0.955 -2.557 1.00 94.75 90 GLY A CA 1
ATOM 656 C C . GLY A 1 90 ? 14.387 -2.260 -3.134 1.00 94.75 90 GLY A C 1
ATOM 657 O O . GLY A 1 90 ? 13.402 -2.812 -2.651 1.00 94.75 90 GLY A O 1
ATOM 658 N N . ASN A 1 91 ? 15.017 -2.754 -4.205 1.00 94.81 91 ASN A N 1
ATOM 659 C CA . ASN A 1 91 ? 14.668 -4.016 -4.878 1.00 94.81 91 ASN A CA 1
ATOM 660 C C . ASN A 1 91 ? 13.187 -4.136 -5.295 1.00 94.81 91 ASN A C 1
ATOM 662 O O . ASN A 1 91 ? 12.605 -5.219 -5.240 1.00 94.81 91 ASN A O 1
ATOM 666 N N . GLY A 1 92 ? 12.573 -3.021 -5.705 1.00 95.44 92 GLY A N 1
ATOM 667 C CA . GLY A 1 92 ? 11.162 -2.960 -6.102 1.00 95.44 92 GLY A CA 1
ATOM 668 C C . GLY A 1 92 ? 10.172 -3.019 -4.938 1.00 95.44 92 GLY A C 1
ATOM 669 O O . GLY A 1 92 ? 8.971 -3.126 -5.179 1.00 95.44 92 GLY A O 1
ATOM 670 N N . TYR A 1 93 ? 10.650 -2.957 -3.693 1.00 97.88 93 TYR A N 1
ATOM 671 C CA . TYR A 1 93 ? 9.800 -2.858 -2.516 1.00 97.88 93 TYR A CA 1
ATOM 672 C C . TYR A 1 93 ? 9.520 -1.405 -2.151 1.00 97.88 93 TYR A C 1
ATOM 674 O O . TYR A 1 93 ? 10.412 -0.555 -2.152 1.00 97.88 93 TYR A O 1
ATOM 682 N N . TYR A 1 94 ? 8.268 -1.159 -1.786 1.00 98.25 94 TYR A N 1
ATOM 683 C CA . TYR A 1 94 ? 7.769 0.117 -1.305 1.00 98.25 94 TYR A CA 1
ATOM 684 C C . TYR A 1 94 ? 6.984 -0.101 -0.019 1.00 98.25 94 TYR A C 1
ATOM 686 O O . TYR A 1 94 ? 6.267 -1.094 0.111 1.00 98.25 94 TYR A O 1
ATOM 694 N N . SER A 1 95 ? 7.094 0.830 0.924 1.00 98.12 95 SER A N 1
ATOM 695 C CA . SER A 1 95 ? 6.447 0.734 2.229 1.00 98.12 95 SER A CA 1
ATOM 696 C C . SER A 1 95 ? 5.708 2.015 2.590 1.00 98.12 95 SER A C 1
ATOM 698 O O . SER A 1 95 ? 6.161 3.121 2.297 1.00 98.12 95 SER A O 1
ATOM 700 N N . TYR A 1 96 ? 4.569 1.860 3.255 1.00 98.25 96 TYR A N 1
ATOM 701 C CA . TYR A 1 96 ? 3.808 2.949 3.849 1.00 98.25 96 TYR A CA 1
ATOM 702 C C . TYR A 1 96 ? 3.269 2.509 5.204 1.00 98.25 96 TYR A C 1
ATOM 704 O O . TYR A 1 96 ? 2.828 1.373 5.369 1.00 98.25 96 TYR A O 1
ATOM 712 N N . SER A 1 97 ? 3.309 3.402 6.188 1.00 97.25 97 SER A N 1
ATOM 713 C CA . SER A 1 97 ? 2.783 3.128 7.522 1.00 97.25 97 SER A CA 1
ATOM 714 C C . SER A 1 97 ? 1.713 4.138 7.893 1.00 97.25 97 SER A C 1
ATOM 716 O O . SER A 1 97 ? 1.899 5.340 7.731 1.00 97.25 97 SER A O 1
ATOM 718 N N . TYR A 1 98 ? 0.612 3.633 8.436 1.00 96.00 98 TYR A N 1
ATOM 719 C CA . TYR A 1 98 ? -0.522 4.428 8.877 1.00 96.00 98 TYR A CA 1
ATOM 720 C C . TYR A 1 98 ? -1.018 3.939 10.231 1.00 96.00 98 TYR A C 1
ATOM 722 O O . TYR A 1 98 ? -1.226 2.744 10.426 1.00 96.00 98 TYR A O 1
ATOM 730 N N . THR A 1 99 ? -1.228 4.856 11.168 1.00 97.00 99 THR A N 1
ATOM 731 C CA . THR A 1 99 ? -1.824 4.535 12.468 1.00 97.00 99 THR A CA 1
ATOM 732 C C . THR A 1 99 ? -3.331 4.720 12.387 1.00 97.00 99 THR A C 1
ATOM 734 O O . THR A 1 99 ? -3.807 5.820 12.112 1.00 97.00 99 THR A O 1
ATOM 737 N N . LEU A 1 100 ? -4.085 3.647 12.639 1.00 96.06 100 LEU A N 1
ATOM 738 C CA . LEU A 1 100 ? -5.542 3.707 12.715 1.00 96.06 100 LEU A CA 1
ATOM 739 C C . LEU A 1 100 ? -5.965 4.635 13.856 1.00 96.06 100 LEU A C 1
ATOM 741 O O . LEU A 1 100 ? -5.400 4.573 14.947 1.00 96.06 100 LEU A O 1
ATOM 745 N N . SER A 1 101 ? -7.014 5.432 13.643 1.00 94.50 101 SER A N 1
ATOM 746 C CA . SER A 1 101 ? -7.659 6.152 14.746 1.00 94.50 101 SER A CA 1
ATOM 747 C C . SER A 1 101 ? -8.089 5.173 15.84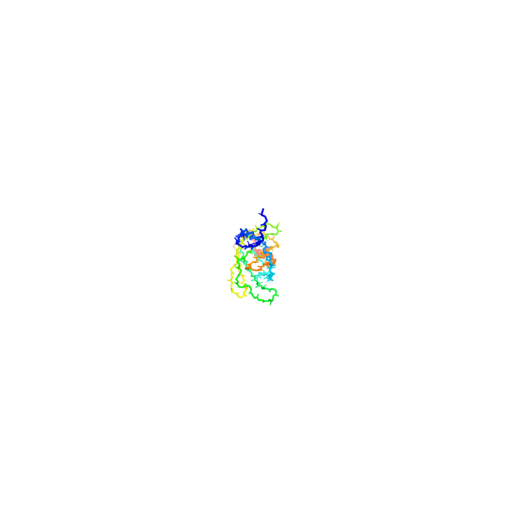8 1.00 94.50 101 SER A C 1
ATOM 749 O O . SER A 1 101 ? -8.491 4.041 15.568 1.00 94.50 101 SER A O 1
ATOM 751 N N . THR A 1 102 ? -8.074 5.611 17.106 1.00 92.81 102 THR A N 1
ATOM 752 C CA . THR A 1 102 ? -8.670 4.859 18.226 1.00 92.81 102 THR A CA 1
ATOM 753 C C . THR A 1 102 ? -10.184 4.679 18.064 1.00 92.81 102 THR A C 1
ATOM 755 O O . THR A 1 102 ? -10.763 3.761 18.639 1.00 92.81 102 THR A O 1
ATOM 758 N N . SER A 1 103 ? -10.815 5.503 17.223 1.00 91.75 103 SER A N 1
ATOM 759 C CA . SER A 1 103 ? -12.217 5.411 16.804 1.00 91.75 103 SER A CA 1
ATOM 760 C C . SER A 1 103 ? -12.408 4.806 15.404 1.00 91.75 103 SER A C 1
ATOM 762 O O . SER A 1 103 ? -13.476 4.961 14.814 1.00 91.75 103 SER A O 1
ATOM 764 N N . ALA A 1 104 ? -11.390 4.139 14.840 1.00 93.50 104 ALA A N 1
ATOM 765 C CA . ALA A 1 104 ? -11.466 3.568 13.496 1.00 93.50 104 ALA A CA 1
ATOM 766 C C . ALA A 1 104 ? -12.668 2.621 13.327 1.00 93.50 104 ALA A C 1
ATOM 768 O O . ALA A 1 104 ? -12.969 1.799 14.198 1.00 93.50 104 ALA A O 1
ATOM 769 N N . ALA A 1 105 ? -13.333 2.729 12.174 1.00 94.44 105 ALA A N 1
ATOM 770 C CA . ALA A 1 105 ? -14.462 1.880 11.822 1.00 94.44 105 ALA A CA 1
ATOM 771 C C . ALA A 1 105 ? -14.053 0.400 11.786 1.00 94.44 105 ALA A C 1
ATOM 773 O O . ALA A 1 105 ? -13.054 0.028 11.170 1.00 94.44 105 ALA A O 1
ATOM 774 N N . VAL A 1 106 ? -14.854 -0.448 12.425 1.00 95.06 106 VAL A N 1
ATOM 775 C CA . VAL A 1 106 ? -14.702 -1.906 12.376 1.00 95.06 106 VAL A CA 1
ATOM 776 C C . VAL A 1 106 ? -15.202 -2.421 11.024 1.00 95.06 106 VAL A C 1
ATOM 778 O O . VAL A 1 106 ? -16.196 -1.921 10.503 1.00 95.06 106 VAL A O 1
ATOM 781 N N . GLY A 1 107 ? -14.525 -3.422 10.464 1.00 95.88 107 GLY A N 1
ATOM 782 C CA . GLY A 1 107 ? -14.901 -4.073 9.207 1.00 95.88 107 GLY A CA 1
ATOM 783 C C . GLY A 1 107 ? -13.717 -4.301 8.272 1.00 95.88 107 GLY A C 1
ATOM 784 O O . GLY A 1 107 ? -12.560 -4.226 8.685 1.00 95.88 107 GLY A O 1
ATOM 785 N N . THR A 1 108 ? -14.006 -4.584 7.003 1.00 97.25 108 THR A N 1
ATOM 786 C CA . THR A 1 108 ? -12.989 -4.824 5.970 1.00 97.25 108 THR A CA 1
ATOM 787 C C . THR A 1 108 ? -12.568 -3.521 5.307 1.00 97.25 108 THR A C 1
ATOM 789 O O . THR A 1 108 ? -13.357 -2.872 4.625 1.00 97.25 108 THR A O 1
ATOM 792 N N . TRP A 1 109 ? -11.306 -3.162 5.485 1.00 97.81 109 TRP A N 1
ATOM 793 C CA . TRP A 1 109 ? -10.667 -2.018 4.852 1.00 97.81 109 TRP A CA 1
ATOM 794 C C . TRP A 1 109 ? -9.935 -2.465 3.589 1.00 97.81 109 TRP A C 1
ATOM 796 O O . TRP A 1 109 ? -9.507 -3.619 3.484 1.00 97.81 109 TRP A O 1
ATOM 806 N N . LYS A 1 110 ? -9.775 -1.552 2.628 1.00 98.06 110 LYS A N 1
ATOM 807 C CA . LYS A 1 110 ? -9.064 -1.822 1.370 1.00 98.06 110 LYS A CA 1
ATOM 808 C C . LYS A 1 110 ? -7.935 -0.826 1.166 1.00 98.06 110 LYS A C 1
ATOM 810 O O . LYS A 1 110 ? -8.159 0.379 1.255 1.00 98.06 110 LYS A O 1
ATOM 815 N N . ALA A 1 111 ? -6.752 -1.335 0.852 1.00 98.00 111 ALA A N 1
ATOM 816 C CA . ALA A 1 111 ? -5.590 -0.559 0.452 1.00 98.00 111 ALA A CA 1
ATOM 817 C C . ALA A 1 111 ? -5.347 -0.763 -1.047 1.00 98.00 111 ALA A C 1
ATOM 819 O O . ALA A 1 111 ? -5.240 -1.897 -1.506 1.00 98.00 111 ALA A O 1
ATOM 820 N N . ASN A 1 112 ? -5.267 0.329 -1.800 1.00 98.00 112 ASN A N 1
ATOM 821 C CA . ASN A 1 112 ? -5.047 0.339 -3.241 1.00 98.00 112 ASN A CA 1
ATOM 822 C C . ASN A 1 112 ? -3.791 1.151 -3.527 1.00 98.00 112 ASN A C 1
ATOM 824 O O . ASN A 1 112 ? -3.709 2.307 -3.119 1.00 98.00 112 ASN A O 1
ATOM 828 N N . ALA A 1 113 ? -2.828 0.547 -4.208 1.00 97.94 113 ALA A N 1
ATOM 829 C CA . ALA A 1 113 ? -1.580 1.177 -4.590 1.00 97.94 113 ALA A CA 1
ATOM 830 C C . ALA A 1 113 ? -1.527 1.369 -6.107 1.00 97.94 113 ALA A C 1
ATOM 832 O O . ALA A 1 113 ? -1.917 0.473 -6.861 1.00 97.94 113 ALA A O 1
ATOM 833 N N . VAL A 1 114 ? -1.025 2.520 -6.546 1.00 97.38 114 VAL A N 1
ATOM 834 C CA . VAL A 1 114 ? -0.815 2.849 -7.956 1.00 97.38 114 VAL A CA 1
ATOM 835 C C . VAL A 1 114 ? 0.634 3.251 -8.170 1.00 97.38 114 VAL A C 1
ATOM 837 O O . VAL A 1 114 ? 1.158 4.120 -7.472 1.00 97.38 114 VAL A O 1
ATOM 840 N N . PHE A 1 115 ? 1.265 2.617 -9.152 1.00 97.00 115 PHE A N 1
ATOM 841 C CA . PHE A 1 115 ? 2.660 2.819 -9.499 1.00 97.00 115 PHE A CA 1
ATOM 842 C C . PHE A 1 115 ? 2.809 3.194 -10.962 1.00 97.00 115 PHE A C 1
ATOM 844 O O . PHE A 1 115 ? 2.175 2.593 -11.826 1.00 97.00 115 PHE A O 1
ATOM 851 N N . GLU A 1 116 ? 3.692 4.148 -11.232 1.00 95.06 116 GLU A N 1
ATOM 852 C CA . GLU A 1 116 ? 4.066 4.546 -12.589 1.00 95.06 116 GLU A CA 1
ATOM 853 C C . GLU A 1 116 ? 5.583 4.749 -12.652 1.00 95.06 116 GLU A C 1
ATOM 855 O O . GLU A 1 116 ? 6.186 5.319 -11.739 1.00 95.06 116 GLU A O 1
ATOM 860 N N . THR A 1 117 ? 6.216 4.278 -13.720 1.00 91.88 117 THR A N 1
ATOM 861 C CA . THR A 1 117 ? 7.599 4.582 -14.105 1.00 91.88 117 THR A CA 1
ATOM 862 C C . THR A 1 117 ? 7.585 5.501 -15.330 1.00 91.88 117 THR A C 1
ATOM 864 O O . THR A 1 117 ? 6.556 6.073 -15.679 1.00 91.88 117 THR A O 1
ATOM 867 N N . SER A 1 118 ? 8.730 5.700 -15.986 1.00 88.31 118 SER A N 1
ATOM 868 C CA . SER A 1 118 ? 8.779 6.428 -17.260 1.00 88.31 118 SER A CA 1
ATOM 869 C C . SER A 1 118 ? 7.940 5.779 -18.356 1.00 88.31 118 SER A C 1
ATOM 871 O O . SER A 1 118 ? 7.378 6.497 -19.176 1.00 88.31 118 SER A O 1
ATOM 873 N N . ASP A 1 119 ? 7.870 4.449 -18.341 1.00 86.06 119 ASP A N 1
ATOM 874 C CA . ASP A 1 119 ? 7.433 3.657 -19.489 1.00 86.06 119 ASP A CA 1
ATOM 875 C C . ASP A 1 119 ? 6.313 2.682 -19.127 1.00 86.06 119 ASP A C 1
ATOM 877 O O . ASP A 1 119 ? 5.772 2.027 -20.012 1.00 86.06 119 ASP A O 1
ATOM 881 N N . ALA A 1 120 ? 5.982 2.548 -17.837 1.00 91.25 120 ALA A N 1
ATOM 882 C CA . ALA A 1 120 ? 5.061 1.531 -17.361 1.00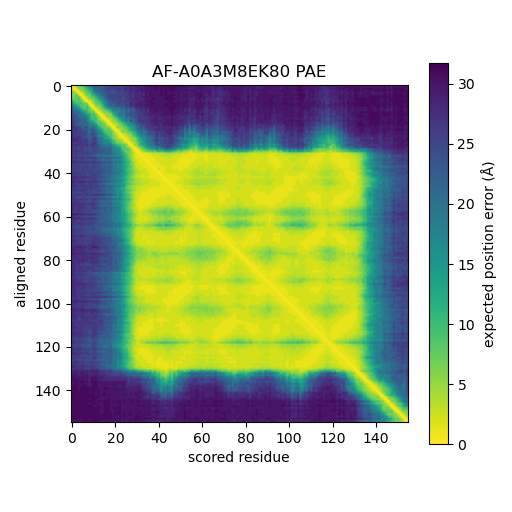 91.25 120 ALA A CA 1
ATOM 883 C C . ALA A 1 120 ? 4.153 2.008 -16.226 1.00 91.25 120 ALA A C 1
ATOM 885 O O . ALA A 1 120 ? 4.556 2.834 -15.410 1.00 91.25 120 ALA A O 1
ATOM 886 N N . GLY A 1 121 ? 2.956 1.435 -16.133 1.00 93.75 121 GLY A N 1
ATOM 887 C CA . GLY A 1 121 ? 2.000 1.690 -15.058 1.00 93.75 121 GLY A CA 1
ATOM 888 C C . GLY A 1 121 ? 1.437 0.396 -14.482 1.00 93.75 121 GLY A C 1
ATOM 889 O O . GLY A 1 121 ? 1.421 -0.639 -15.139 1.00 93.75 121 GLY A O 1
ATOM 890 N N . GLY A 1 122 ? 0.974 0.431 -13.238 1.00 95.38 122 GLY A N 1
ATOM 891 C CA . GLY A 1 122 ? 0.266 -0.701 -12.655 1.00 95.38 122 GLY A CA 1
ATOM 892 C C . GLY A 1 122 ? -0.404 -0.376 -11.335 1.00 95.38 122 GLY A C 1
ATOM 893 O O . GLY A 1 122 ? -0.044 0.563 -10.624 1.00 95.38 122 GLY A O 1
ATOM 894 N N . THR A 1 123 ? -1.393 -1.191 -10.995 1.00 96.88 123 THR A N 1
ATOM 895 C CA . THR A 1 123 ? -2.156 -1.071 -9.754 1.00 96.88 123 THR A CA 1
ATOM 896 C C . THR A 1 123 ? -2.166 -2.394 -9.019 1.00 96.88 123 THR A C 1
ATOM 898 O O . THR A 1 123 ? -2.247 -3.451 -9.642 1.00 96.88 123 THR A O 1
ATOM 901 N N . GLY A 1 124 ? -2.156 -2.343 -7.695 1.00 97.00 124 GLY A N 1
ATOM 902 C CA . GLY A 1 124 ? -2.368 -3.514 -6.856 1.00 97.00 124 GLY A CA 1
ATOM 903 C C . GLY A 1 124 ? -3.223 -3.149 -5.657 1.00 97.00 124 GLY A C 1
ATOM 904 O O . GLY A 1 124 ? -3.266 -1.994 -5.239 1.00 97.00 124 GLY A O 1
ATOM 905 N N . SER A 1 125 ? -3.917 -4.124 -5.088 1.00 97.50 125 SER A N 1
ATOM 906 C CA . SER A 1 125 ? -4.752 -3.887 -3.917 1.00 97.50 125 SER A CA 1
ATOM 907 C C . SER A 1 125 ? -4.710 -5.054 -2.946 1.00 97.50 125 SER A C 1
ATOM 909 O O . SER A 1 125 ? -4.318 -6.172 -3.282 1.00 97.50 125 SER A O 1
ATOM 911 N N . THR A 1 126 ? -5.071 -4.768 -1.703 1.00 98.25 126 THR A N 1
ATOM 912 C CA . THR A 1 126 ? -5.207 -5.758 -0.641 1.00 98.25 126 THR A CA 1
ATOM 913 C C . THR A 1 126 ? -6.273 -5.315 0.353 1.00 98.25 126 THR A C 1
ATOM 915 O O . THR A 1 126 ? -6.660 -4.144 0.394 1.00 98.25 126 THR A O 1
ATOM 918 N N . SER A 1 127 ? -6.759 -6.247 1.165 1.00 97.38 127 SER A N 1
ATOM 919 C CA . SER A 1 127 ? -7.755 -5.978 2.199 1.00 97.38 127 SER A CA 1
ATOM 920 C C . SER A 1 127 ? -7.295 -6.491 3.551 1.00 97.38 127 SER A C 1
ATOM 922 O O . SER A 1 127 ? -6.700 -7.564 3.635 1.00 97.38 127 SER A O 1
ATOM 924 N N . PHE A 1 128 ? -7.642 -5.762 4.605 1.00 97.31 128 PHE A N 1
ATOM 925 C CA . PHE A 1 128 ? -7.388 -6.149 5.989 1.00 97.31 128 PHE A CA 1
ATOM 926 C C . PHE A 1 128 ? -8.617 -5.862 6.852 1.00 97.31 128 PHE A C 1
ATOM 928 O O . PHE A 1 128 ? -9.438 -5.002 6.528 1.00 97.31 128 PHE A O 1
ATOM 935 N N . ALA A 1 129 ? -8.763 -6.589 7.953 1.00 97.25 129 ALA A N 1
ATOM 936 C CA . ALA A 1 129 ? -9.849 -6.394 8.899 1.00 97.25 129 ALA A CA 1
ATOM 937 C C . ALA A 1 129 ? -9.434 -5.433 10.019 1.00 97.25 129 ALA A C 1
ATOM 939 O O . ALA A 1 129 ? -8.325 -5.507 10.546 1.00 97.25 129 ALA A O 1
ATOM 940 N N . VAL A 1 130 ? -10.352 -4.568 10.434 1.00 96.81 130 VAL A N 1
ATOM 941 C CA . VAL A 1 130 ? -10.261 -3.838 11.699 1.00 96.81 130 VAL A CA 1
ATOM 942 C C . VAL A 1 130 ? -11.326 -4.397 12.626 1.00 96.81 130 VAL A C 1
ATOM 944 O O . VAL A 1 130 ? -12.508 -4.346 12.300 1.00 96.81 130 VAL A O 1
ATOM 947 N N . ALA A 1 131 ? -10.920 -4.938 13.769 1.00 94.38 131 ALA A N 1
ATOM 948 C CA . ALA A 1 131 ? -11.805 -5.511 14.774 1.00 94.38 131 ALA A CA 1
ATOM 949 C C . ALA A 1 131 ? -11.384 -5.037 16.165 1.00 94.38 131 ALA A C 1
ATOM 951 O O . ALA A 1 131 ? -10.196 -4.904 16.452 1.00 94.38 131 ALA A O 1
ATOM 952 N N . LYS A 1 132 ? -12.350 -4.775 17.050 1.00 87.50 132 LYS A N 1
ATOM 953 C CA . LYS A 1 132 ? -12.033 -4.521 18.462 1.00 87.50 132 LYS A CA 1
ATOM 954 C C . LYS A 1 132 ? -11.440 -5.794 19.068 1.00 87.50 132 LYS A C 1
ATOM 956 O O . LYS A 1 132 ? -11.777 -6.895 18.632 1.00 87.50 132 LYS A O 1
ATOM 961 N N . ALA A 1 133 ? -10.566 -5.641 20.064 1.00 75.31 133 ALA A N 1
ATOM 962 C CA . ALA A 1 133 ? -10.142 -6.781 20.869 1.00 75.31 133 ALA A CA 1
ATOM 963 C C . ALA A 1 133 ? -11.387 -7.550 21.345 1.00 75.31 133 ALA A C 1
ATOM 965 O O . ALA A 1 133 ? -12.395 -6.902 21.656 1.00 75.31 133 ALA A O 1
ATOM 966 N N . PRO A 1 134 ? -11.341 -8.892 21.432 1.00 66.19 134 PRO A N 1
ATOM 967 C CA . PRO A 1 134 ? -12.330 -9.598 22.226 1.00 66.19 134 PRO A CA 1
ATOM 968 C C . PRO A 1 134 ? -12.315 -8.935 23.601 1.00 66.19 134 PRO A C 1
ATOM 970 O O . PRO A 1 134 ? -11.256 -8.848 24.229 1.00 66.19 134 PRO A O 1
ATOM 973 N N . VAL A 1 135 ? -13.454 -8.399 24.040 1.00 57.19 135 VAL A N 1
ATOM 974 C CA . VAL A 1 135 ? -13.580 -7.973 25.429 1.00 57.19 135 VAL A CA 1
ATOM 975 C C . VAL A 1 135 ? -13.463 -9.268 26.212 1.00 57.19 135 VAL A C 1
ATOM 977 O O . VAL A 1 135 ? -14.399 -10.063 26.232 1.00 57.19 135 VAL A O 1
ATOM 980 N N . VAL A 1 136 ? -12.282 -9.537 26.768 1.00 51.69 136 VAL A N 1
ATOM 981 C CA . VAL A 1 136 ? -12.134 -10.582 27.771 1.00 51.69 136 VAL A CA 1
ATOM 982 C C . VAL A 1 136 ? -12.965 -10.076 28.935 1.00 51.69 136 VAL A C 1
ATOM 984 O O . VAL A 1 136 ? -12.519 -9.241 29.715 1.00 51.69 136 VAL A O 1
ATOM 987 N N . THR A 1 137 ? -14.227 -10.493 28.983 1.00 44.25 137 THR A N 1
ATOM 988 C CA . THR A 1 137 ? -15.083 -10.314 30.143 1.00 44.25 137 THR A CA 1
ATOM 989 C C . THR A 1 137 ? -14.499 -11.212 31.216 1.00 44.25 137 THR A C 1
ATOM 991 O O . THR A 1 137 ? -14.960 -12.335 31.410 1.00 44.25 137 THR A O 1
ATOM 994 N N . THR A 1 138 ? -13.428 -10.767 31.871 1.00 54.12 138 THR A N 1
ATOM 995 C CA . THR A 1 138 ? -13.069 -11.303 33.175 1.00 54.12 138 THR A CA 1
ATOM 996 C C . THR A 1 138 ? -14.329 -11.146 34.017 1.00 54.12 138 THR A C 1
ATOM 998 O O . THR A 1 138 ? -14.808 -10.014 34.158 1.00 54.12 138 THR A O 1
ATOM 1001 N N . PRO A 1 139 ? -14.934 -12.247 34.503 1.00 71.50 139 PRO A N 1
ATOM 1002 C CA . PRO A 1 139 ? -16.028 -12.143 35.449 1.00 71.50 139 PRO A CA 1
ATOM 1003 C C . PRO A 1 139 ? -15.593 -11.178 36.555 1.00 71.50 139 PRO A C 1
ATOM 1005 O O . PRO A 1 139 ? -14.432 -11.257 36.981 1.00 71.50 139 PRO A O 1
ATOM 1008 N N . PRO A 1 140 ? -16.458 -10.243 36.991 1.00 72.69 140 PRO A N 1
ATOM 1009 C CA . PRO A 1 140 ? -16.140 -9.418 38.146 1.00 72.69 140 PRO A CA 1
ATOM 1010 C C . PRO A 1 140 ? -15.670 -10.343 39.274 1.00 72.69 140 PRO A C 1
ATOM 1012 O O . PRO A 1 140 ? -16.215 -11.449 39.385 1.00 72.69 140 PRO A O 1
ATOM 1015 N N . PRO A 1 141 ? -14.665 -9.949 40.081 1.00 70.06 141 PRO A N 1
ATOM 1016 C CA . PRO A 1 141 ? -14.307 -10.726 41.254 1.00 70.06 141 PRO A CA 1
ATOM 1017 C C . PRO A 1 141 ? -15.598 -10.933 42.039 1.00 70.06 141 PRO A C 1
ATOM 1019 O O . PRO A 1 141 ? -16.200 -9.972 42.519 1.00 70.06 141 PRO A O 1
ATOM 1022 N N . MET A 1 142 ? -16.082 -12.177 42.077 1.00 59.44 142 MET A N 1
ATOM 1023 C CA . MET A 1 142 ? -17.182 -12.530 42.951 1.00 59.44 142 MET A CA 1
ATOM 1024 C C . MET A 1 142 ? -16.663 -12.213 44.347 1.00 59.44 142 MET A C 1
ATOM 1026 O O . MET A 1 142 ? -15.761 -12.891 44.839 1.00 59.44 142 MET A O 1
ATOM 1030 N N . CYS A 1 143 ? -17.172 -11.139 44.952 1.00 52.56 143 CYS A N 1
ATOM 1031 C CA . CYS A 1 143 ? -17.036 -10.927 46.380 1.00 52.56 143 CYS A CA 1
ATOM 1032 C C . CYS A 1 143 ? -17.673 -12.146 47.043 1.00 52.56 143 CYS A C 1
ATOM 1034 O O . CYS A 1 143 ? -18.895 -12.246 47.153 1.00 52.56 143 CYS A O 1
ATOM 1036 N N . SER A 1 144 ? -16.835 -13.114 47.401 1.00 53.72 144 SER A N 1
ATOM 1037 C CA . SER A 1 144 ? -17.244 -14.292 48.139 1.00 53.72 144 SER A CA 1
ATOM 1038 C C . SER A 1 144 ? -17.607 -13.826 49.547 1.00 53.72 144 SER A C 1
ATOM 1040 O O . SER A 1 144 ? -16.732 -13.545 50.358 1.00 53.72 144 SER A O 1
ATOM 1042 N N . GLY A 1 145 ? -18.908 -13.675 49.786 1.00 52.78 145 GLY A N 1
ATOM 1043 C CA . GLY A 1 145 ? -19.508 -13.647 51.115 1.00 52.78 145 GLY A CA 1
ATOM 1044 C C . GLY A 1 145 ? -19.329 -12.358 51.914 1.00 52.78 145 GLY A C 1
ATOM 1045 O O . GLY A 1 145 ? -18.431 -12.234 52.740 1.00 52.78 145 GLY A O 1
ATOM 1046 N N . CYS A 1 146 ? -20.321 -11.473 51.826 1.00 42.62 146 CYS A N 1
ATOM 1047 C CA . CYS A 1 146 ? -20.807 -10.833 53.042 1.00 42.62 146 CYS A CA 1
ATOM 1048 C C . CYS A 1 146 ? -21.334 -11.936 53.976 1.00 42.62 146 CYS A C 1
ATOM 1050 O O . CYS A 1 146 ? -22.409 -12.478 53.737 1.00 42.62 146 CYS A O 1
ATOM 1052 N N . SER A 1 147 ? -20.607 -12.274 55.040 1.00 46.69 147 SER A N 1
ATOM 1053 C CA . SER A 1 147 ? -21.189 -12.944 56.206 1.00 46.69 147 SER A CA 1
ATOM 1054 C C . SER A 1 147 ? -21.695 -11.876 57.171 1.00 46.69 147 SER A C 1
ATOM 1056 O O . SER A 1 147 ? -21.056 -11.546 58.168 1.00 46.69 147 SER A O 1
ATOM 1058 N N . CYS A 1 148 ? -22.843 -11.290 56.842 1.00 47.94 148 CYS A N 1
ATOM 1059 C CA . CYS A 1 148 ? -23.678 -10.602 57.813 1.00 47.94 148 CYS A CA 1
ATOM 1060 C C . CYS A 1 148 ? -24.515 -11.658 58.545 1.00 47.94 148 CYS A C 1
ATOM 1062 O O . CYS A 1 148 ? -25.596 -12.019 58.096 1.00 47.94 148 CYS A O 1
ATOM 1064 N N . THR A 1 149 ? -24.030 -12.116 59.700 1.00 45.81 149 THR A N 1
ATOM 1065 C CA . THR A 1 149 ? -24.893 -12.740 60.709 1.00 45.81 149 THR A CA 1
ATOM 1066 C C . THR A 1 149 ? -24.790 -11.923 61.983 1.00 45.81 149 THR A C 1
ATOM 1068 O O . THR A 1 149 ? -23.857 -12.043 62.771 1.00 45.81 149 THR A O 1
ATOM 1071 N N . SER A 1 150 ? -25.770 -11.036 62.130 1.00 55.00 150 SER A N 1
ATOM 1072 C CA . SER A 1 150 ? -26.242 -10.525 63.411 1.00 55.00 150 SER A CA 1
ATOM 1073 C C . SER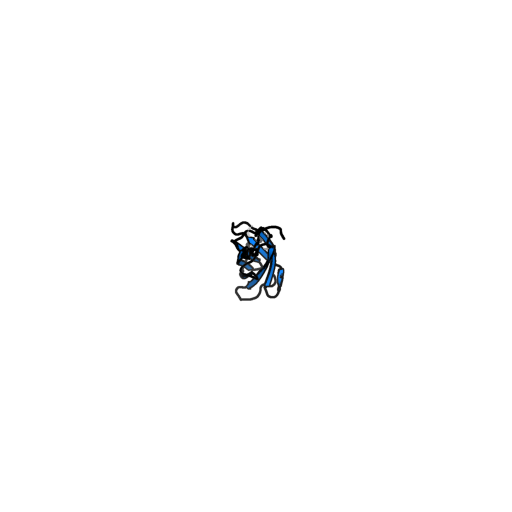 A 1 150 ? -26.329 -11.657 64.435 1.00 55.00 150 SER A C 1
ATOM 1075 O O . SER A 1 150 ? -27.048 -12.618 64.183 1.00 55.00 150 SER A O 1
ATOM 1077 N N . SER A 1 151 ? -25.669 -11.530 65.588 1.00 47.03 151 SER A N 1
ATOM 1078 C CA . SER A 1 151 ? -26.280 -11.923 66.861 1.00 47.03 151 SER A CA 1
ATOM 1079 C C . SER A 1 151 ? -25.484 -11.384 68.051 1.00 47.03 151 SER A C 1
ATOM 1081 O O . SER A 1 151 ? -24.344 -11.763 68.285 1.00 47.03 151 SER A O 1
ATOM 1083 N N . SER A 1 152 ? -26.158 -10.514 68.804 1.00 46.41 152 SER A N 1
ATOM 1084 C CA . SER A 1 152 ? -26.199 -10.481 70.272 1.00 46.41 152 SER A CA 1
ATOM 1085 C C . SER A 1 152 ? -24.899 -10.418 71.091 1.00 46.41 152 SER A C 1
ATOM 1087 O O . SER A 1 152 ? -24.177 -11.392 71.271 1.00 46.41 152 SER A O 1
ATOM 1089 N N . ARG A 1 153 ? -24.758 -9.260 71.747 1.00 50.81 153 ARG A N 1
ATOM 1090 C CA . ARG A 1 153 ? -24.340 -9.083 73.148 1.00 50.81 153 ARG A CA 1
ATOM 1091 C C . ARG A 1 153 ? -24.532 -10.309 74.076 1.00 50.81 153 ARG A C 1
ATOM 1093 O O . ARG A 1 153 ? -25.638 -10.842 74.129 1.00 50.81 153 ARG A O 1
ATOM 1100 N N . CYS A 1 154 ? -23.520 -10.486 74.940 1.00 33.81 154 CYS A N 1
ATOM 1101 C CA . CYS A 1 154 ? -23.530 -10.948 76.350 1.00 33.81 154 CYS A CA 1
ATOM 1102 C C . CYS A 1 154 ? -23.670 -12.457 76.657 1.00 33.81 154 CYS A C 1
ATOM 1104 O O . CYS A 1 154 ? -24.303 -13.167 75.877 1.00 33.81 154 C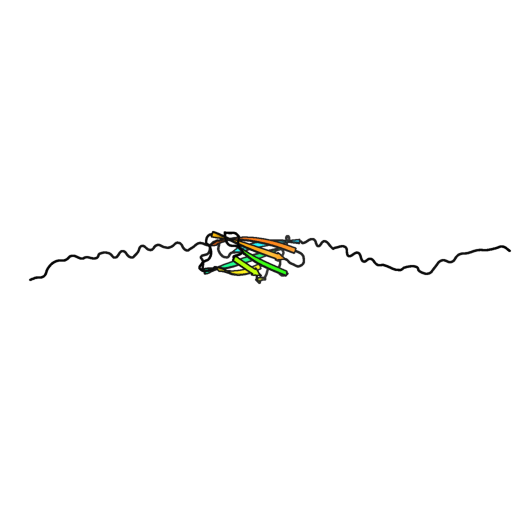YS A O 1
ATOM 1106 N N . PRO A 1 155 ? -23.176 -12.939 77.828 1.00 53.44 155 PRO A N 1
ATOM 1107 C CA . PRO A 1 155 ? -22.475 -12.245 78.927 1.00 53.44 155 PRO A CA 1
ATOM 1108 C C . PRO A 1 155 ? -20.958 -12.493 78.999 1.00 53.44 155 PRO A C 1
ATOM 1110 O O . PRO A 1 155 ? -20.480 -13.517 78.465 1.00 53.44 155 PRO A O 1
#